Protein AF-A0AAN1XXT1-F1 (afdb_monomer_lite)

Foldseek 3Di:
DPPPDPDDDDPVVVVVVVCCVQCVLVVLVVCCVPPPDPVVQVVVVVVVVVVLVVVLVVLVPDPVDDPVVSVVVVVVSVVDDDDTRHDPDTDDCVVPDDDDDPPDPPDDVSVVVVVVRVVVVVVVVVVVVPPD

Structure (mmCIF, N/CA/C/O backbone):
data_AF-A0AAN1XXT1-F1
#
_entry.id   AF-A0AAN1XXT1-F1
#
loop_
_atom_site.group_PDB
_atom_site.id
_atom_site.type_symbol
_atom_site.label_atom_id
_atom_site.label_alt_id
_atom_site.label_comp_id
_atom_site.label_asym_id
_atom_site.label_entity_id
_atom_site.label_seq_id
_atom_site.pdbx_PDB_ins_code
_atom_site.Cartn_x
_atom_site.Cartn_y
_atom_site.Cartn_z
_atom_site.occupancy
_atom_site.B_iso_or_equiv
_atom_site.auth_seq_id
_atom_site.auth_comp_id
_atom_site.auth_asym_id
_atom_site.auth_atom_id
_atom_site.pdbx_PDB_model_num
ATOM 1 N N . MET A 1 1 ? 22.237 17.279 3.376 1.00 48.09 1 MET A N 1
ATOM 2 C CA . MET A 1 1 ? 22.844 15.930 3.417 1.00 48.09 1 MET A CA 1
ATOM 3 C C . MET A 1 1 ? 23.439 15.611 2.055 1.00 48.09 1 MET A C 1
ATOM 5 O O . MET A 1 1 ? 22.696 15.561 1.081 1.00 48.09 1 MET A O 1
ATOM 9 N N . LEU A 1 2 ? 24.761 15.452 1.971 1.00 62.75 2 LEU A N 1
ATOM 10 C CA . LEU A 1 2 ? 25.425 14.896 0.790 1.00 62.75 2 LEU A CA 1
ATOM 11 C C . LEU A 1 2 ? 25.366 13.372 0.917 1.00 62.75 2 LEU A C 1
ATOM 13 O O . LEU A 1 2 ? 25.809 12.829 1.919 1.00 62.75 2 LEU A O 1
ATOM 17 N N . LEU A 1 3 ? 24.810 12.684 -0.078 1.00 79.62 3 LEU A N 1
ATOM 18 C CA . LEU A 1 3 ? 24.606 11.227 -0.062 1.00 79.62 3 LEU A CA 1
ATOM 19 C C . LEU A 1 3 ? 25.917 10.408 -0.157 1.00 79.62 3 LEU A C 1
ATOM 21 O O . LEU A 1 3 ? 25.856 9.201 -0.344 1.00 79.62 3 LEU A O 1
ATOM 25 N N . GLY A 1 4 ? 27.094 11.045 -0.101 1.00 81.81 4 GLY A N 1
ATOM 26 C CA . GLY A 1 4 ? 28.398 10.371 -0.192 1.00 81.81 4 GLY A CA 1
ATOM 27 C C . GLY A 1 4 ? 28.684 9.675 -1.530 1.00 81.81 4 GLY A C 1
ATOM 28 O O . GLY A 1 4 ? 29.641 8.918 -1.636 1.00 81.81 4 GLY A O 1
ATOM 29 N N . VAL A 1 5 ? 27.865 9.900 -2.562 1.00 81.88 5 VAL A N 1
ATOM 30 C CA . VAL A 1 5 ? 27.978 9.182 -3.839 1.00 81.88 5 VAL A CA 1
ATOM 31 C C . VAL A 1 5 ? 29.068 9.814 -4.704 1.00 81.88 5 VAL A C 1
ATOM 33 O O . VAL A 1 5 ? 28.945 10.967 -5.116 1.00 81.88 5 VAL A O 1
ATOM 36 N N . THR A 1 6 ? 30.116 9.046 -4.999 1.00 75.12 6 THR A N 1
ATOM 37 C CA . THR A 1 6 ? 31.308 9.498 -5.739 1.00 75.12 6 THR A CA 1
ATOM 38 C C . THR A 1 6 ? 31.145 9.439 -7.258 1.00 75.12 6 THR A C 1
ATOM 40 O O . THR A 1 6 ? 31.812 10.178 -7.975 1.00 75.12 6 THR A O 1
ATOM 43 N N . THR A 1 7 ? 30.238 8.596 -7.767 1.00 80.38 7 THR A N 1
ATOM 44 C CA . THR A 1 7 ? 30.035 8.382 -9.210 1.00 80.38 7 THR A CA 1
ATOM 45 C C . THR A 1 7 ? 28.564 8.502 -9.593 1.00 80.38 7 THR A C 1
ATOM 47 O O . THR A 1 7 ? 27.663 8.051 -8.885 1.00 80.38 7 THR A O 1
ATOM 50 N N . ARG A 1 8 ? 28.295 9.118 -10.748 1.00 78.44 8 ARG A N 1
ATOM 51 C CA . ARG A 1 8 ? 26.937 9.222 -11.288 1.00 78.44 8 ARG A CA 1
ATOM 52 C C . ARG A 1 8 ? 26.435 7.842 -11.726 1.00 78.44 8 ARG A C 1
ATOM 54 O O . ARG A 1 8 ? 27.143 7.121 -12.416 1.00 78.44 8 ARG A O 1
ATOM 61 N N . ARG A 1 9 ? 25.175 7.532 -11.400 1.00 83.75 9 ARG A N 1
ATOM 62 C CA . ARG A 1 9 ? 24.480 6.318 -11.861 1.00 83.75 9 ARG A CA 1
ATOM 63 C C . ARG A 1 9 ? 24.587 6.108 -13.381 1.00 83.75 9 ARG A C 1
ATOM 65 O O . ARG A 1 9 ? 24.560 7.101 -14.126 1.00 83.75 9 ARG A O 1
ATOM 72 N N . PRO A 1 10 ? 24.652 4.848 -13.850 1.00 90.19 10 PRO A N 1
ATOM 73 C CA . PRO A 1 10 ? 24.708 4.530 -15.270 1.00 90.19 10 PRO A CA 1
ATOM 74 C C . PRO A 1 10 ? 23.480 5.065 -16.016 1.00 90.19 10 PRO A C 1
ATOM 76 O O . PRO A 1 10 ? 22.383 5.203 -15.470 1.00 90.19 10 PRO A O 1
ATOM 79 N N . ARG A 1 11 ? 23.662 5.383 -17.304 1.00 83.50 11 ARG A N 1
ATOM 80 C CA . ARG A 1 11 ? 22.614 6.015 -18.123 1.00 83.50 11 ARG A CA 1
ATOM 81 C C . ARG A 1 11 ? 21.350 5.159 -18.225 1.00 83.50 11 ARG A C 1
ATOM 83 O O . ARG A 1 11 ? 20.260 5.720 -18.191 1.00 83.50 11 ARG A O 1
ATOM 90 N N . SER A 1 12 ? 21.496 3.841 -18.337 1.00 85.81 12 SER A N 1
ATOM 91 C CA . SER A 1 12 ? 20.377 2.895 -18.406 1.00 85.81 12 SER A CA 1
ATOM 92 C C . SER A 1 12 ? 19.467 3.018 -17.188 1.00 85.81 12 SER A C 1
ATOM 94 O O . SER A 1 12 ? 18.268 3.214 -17.347 1.00 85.81 12 SER A O 1
ATOM 96 N N . GLU A 1 13 ? 20.037 3.015 -15.986 1.00 86.06 13 GLU A N 1
ATOM 97 C CA . GLU A 1 13 ? 19.286 3.138 -14.736 1.00 86.06 13 GLU A CA 1
ATOM 98 C C . GLU A 1 13 ? 18.553 4.484 -14.645 1.00 86.06 13 GLU A C 1
ATOM 100 O O . GLU A 1 13 ? 17.382 4.540 -14.273 1.00 86.06 13 GLU A O 1
ATOM 105 N N . ILE A 1 14 ? 19.202 5.573 -15.072 1.00 85.31 14 ILE A N 1
ATOM 106 C CA . ILE A 1 14 ? 18.568 6.899 -15.133 1.00 85.31 14 ILE A CA 1
ATOM 107 C C . ILE A 1 14 ? 17.366 6.888 -16.086 1.00 85.31 14 ILE A C 1
ATOM 109 O O . ILE A 1 14 ? 16.315 7.441 -15.753 1.00 85.31 14 ILE A O 1
ATOM 113 N N . CYS A 1 15 ? 17.511 6.270 -17.261 1.00 82.94 15 CYS A N 1
ATOM 114 C CA . CYS A 1 15 ? 16.426 6.147 -18.229 1.00 82.94 15 CYS A CA 1
ATOM 115 C C . CYS A 1 15 ? 15.277 5.292 -17.678 1.00 82.94 15 CYS A C 1
ATOM 117 O O . CYS A 1 15 ? 14.127 5.710 -17.783 1.00 82.94 15 CYS A O 1
ATOM 119 N N . THR A 1 16 ? 15.569 4.158 -17.038 1.00 86.75 16 THR A N 1
ATOM 120 C CA . THR A 1 16 ? 14.555 3.283 -16.433 1.00 86.75 16 THR A CA 1
ATOM 121 C C . THR A 1 16 ? 13.754 4.013 -15.361 1.00 86.75 16 THR A C 1
ATOM 123 O O . THR A 1 16 ? 12.527 4.025 -15.424 1.00 86.75 16 THR A O 1
ATOM 126 N N . VAL A 1 17 ? 14.427 4.695 -14.429 1.00 85.69 17 VAL A N 1
ATOM 127 C CA . VAL A 1 17 ? 13.765 5.445 -13.347 1.00 85.69 17 VAL A CA 1
ATOM 128 C C . VAL A 1 17 ? 12.861 6.546 -13.902 1.00 85.69 17 VAL A C 1
ATOM 130 O O . VAL A 1 17 ? 11.758 6.764 -13.410 1.00 85.69 17 VAL A O 1
ATOM 133 N N . ALA A 1 18 ? 13.305 7.256 -14.935 1.00 83.06 18 ALA A N 1
ATOM 134 C CA . ALA A 1 18 ? 12.510 8.326 -15.521 1.00 83.06 18 ALA A CA 1
ATOM 135 C C . ALA A 1 18 ? 11.297 7.812 -16.318 1.00 83.06 18 ALA A C 1
ATOM 137 O O . ALA A 1 18 ? 10.236 8.447 -16.294 1.00 83.06 18 ALA A O 1
ATOM 138 N N . THR A 1 19 ? 11.435 6.670 -16.997 1.00 82.56 19 THR A N 1
ATOM 139 C CA . THR A 1 19 ? 10.314 5.983 -17.653 1.00 82.56 19 THR A CA 1
ATOM 140 C C . THR A 1 19 ? 9.300 5.511 -16.620 1.00 82.56 19 THR A C 1
ATOM 142 O O . THR A 1 19 ? 8.116 5.808 -16.764 1.00 82.56 19 THR A O 1
ATOM 145 N N . ASP A 1 20 ? 9.760 4.867 -15.548 1.00 82.75 20 ASP A N 1
ATOM 146 C CA . ASP A 1 20 ? 8.907 4.399 -14.453 1.00 82.75 20 ASP A CA 1
ATOM 147 C C . ASP A 1 20 ? 8.130 5.555 -13.806 1.00 82.75 20 ASP A C 1
ATOM 149 O O . ASP A 1 20 ? 6.907 5.521 -13.705 1.00 82.75 20 ASP A O 1
ATOM 153 N N . GLN A 1 21 ? 8.796 6.672 -13.502 1.00 81.50 21 GLN A N 1
ATOM 154 C CA . GLN A 1 21 ? 8.129 7.858 -12.949 1.00 81.50 21 GLN A CA 1
ATOM 155 C C . GLN A 1 21 ? 7.009 8.415 -13.840 1.00 81.50 21 GLN A C 1
ATOM 157 O O . GLN A 1 21 ? 6.042 8.982 -13.318 1.00 81.50 21 GLN A O 1
ATOM 162 N N . SER A 1 22 ? 7.151 8.275 -15.161 1.00 78.62 22 SER A N 1
ATOM 163 C CA . SER A 1 22 ? 6.237 8.855 -16.151 1.00 78.62 22 SER A CA 1
ATOM 164 C C . SER A 1 22 ? 5.113 7.897 -16.559 1.00 78.62 22 SER A C 1
ATOM 166 O O . SER A 1 22 ? 4.012 8.358 -16.849 1.00 78.62 22 SER A O 1
ATOM 168 N N . LEU A 1 23 ? 5.377 6.586 -16.573 1.00 81.12 23 LEU A N 1
ATOM 169 C CA . LEU A 1 23 ? 4.492 5.545 -17.117 1.00 81.12 23 LEU A CA 1
ATOM 170 C C . LEU A 1 23 ? 4.205 4.412 -16.121 1.00 81.12 23 LEU A C 1
ATOM 172 O O . LEU A 1 23 ? 3.885 3.295 -16.534 1.00 81.12 23 LEU A O 1
ATOM 176 N N . ARG A 1 24 ? 4.301 4.695 -14.815 1.00 79.19 24 ARG A N 1
ATOM 177 C CA . ARG A 1 24 ? 4.161 3.694 -13.743 1.00 79.19 24 ARG A CA 1
ATOM 178 C C . ARG A 1 24 ? 2.901 2.835 -13.873 1.00 79.19 24 ARG A C 1
ATOM 180 O O . ARG A 1 24 ? 2.962 1.631 -13.664 1.00 79.19 24 ARG A O 1
ATOM 187 N N . ASP A 1 25 ? 1.766 3.440 -14.231 1.00 77.56 25 ASP A N 1
ATOM 188 C CA . ASP A 1 25 ? 0.476 2.744 -14.224 1.00 77.56 25 ASP A CA 1
ATOM 189 C C . ASP A 1 25 ? 0.376 1.779 -15.414 1.00 77.56 25 ASP A C 1
ATOM 191 O O . ASP A 1 25 ? -0.128 0.665 -15.277 1.00 77.56 25 ASP A O 1
ATOM 195 N N . VAL A 1 26 ? 0.935 2.158 -16.568 1.00 83.19 26 VAL A N 1
ATOM 196 C CA . VAL A 1 26 ? 1.005 1.288 -17.752 1.00 83.19 26 VAL A CA 1
ATOM 197 C C . VAL A 1 26 ? 1.933 0.103 -17.492 1.00 83.19 26 VAL A C 1
ATOM 199 O O . VAL A 1 26 ? 1.554 -1.040 -17.758 1.00 83.19 26 VAL A O 1
ATOM 202 N N . LEU A 1 27 ? 3.123 0.354 -16.928 1.00 84.19 27 LEU A N 1
ATOM 203 C CA . LEU A 1 27 ? 4.045 -0.717 -16.532 1.00 84.19 27 LEU A CA 1
ATOM 204 C C . LEU A 1 27 ? 3.410 -1.639 -15.485 1.00 84.19 27 LEU A C 1
ATOM 206 O O . LEU A 1 27 ? 3.496 -2.862 -15.607 1.00 84.19 27 LEU A O 1
ATOM 210 N N . GLY A 1 28 ? 2.729 -1.060 -14.495 1.00 84.38 28 GLY A N 1
ATOM 211 C CA . GLY A 1 28 ? 2.023 -1.790 -13.447 1.00 84.38 28 GLY A CA 1
ATOM 212 C C . GLY A 1 28 ? 0.969 -2.742 -14.005 1.00 84.38 28 GLY A C 1
ATOM 213 O O . GLY A 1 28 ? 0.880 -3.881 -13.554 1.00 84.38 28 GLY A O 1
ATOM 214 N N . ARG A 1 29 ? 0.225 -2.333 -15.040 1.00 85.12 29 ARG A N 1
ATOM 215 C CA . ARG A 1 29 ? -0.767 -3.195 -15.701 1.00 85.12 29 ARG A CA 1
ATOM 216 C C . ARG A 1 29 ? -0.134 -4.439 -16.324 1.00 85.12 29 ARG A C 1
ATOM 218 O O . ARG A 1 29 ? -0.642 -5.543 -16.137 1.00 85.12 29 ARG A O 1
ATOM 225 N N . VAL A 1 30 ? 0.984 -4.269 -17.033 1.00 86.38 30 VAL A N 1
ATOM 226 C CA . VAL A 1 30 ? 1.723 -5.386 -17.648 1.00 86.38 30 VAL A CA 1
ATOM 227 C C . VAL A 1 30 ? 2.336 -6.290 -16.578 1.00 86.38 30 VAL A C 1
ATOM 229 O O . VAL A 1 30 ? 2.300 -7.512 -16.710 1.00 86.38 30 VAL A O 1
ATOM 232 N N . TYR A 1 31 ? 2.867 -5.704 -15.504 1.00 88.00 31 TYR A N 1
ATOM 233 C CA . TYR A 1 31 ? 3.442 -6.453 -14.389 1.00 88.00 31 TYR A CA 1
ATOM 234 C C . TYR A 1 31 ? 2.393 -7.320 -13.684 1.00 88.00 31 TYR A C 1
ATOM 236 O O . TYR A 1 31 ? 2.609 -8.515 -13.490 1.00 88.00 31 TYR A O 1
ATOM 244 N N . VAL A 1 32 ? 1.233 -6.741 -13.362 1.00 88.00 32 VAL A N 1
ATOM 245 C CA . VAL A 1 32 ? 0.119 -7.447 -12.711 1.00 88.00 32 VAL A C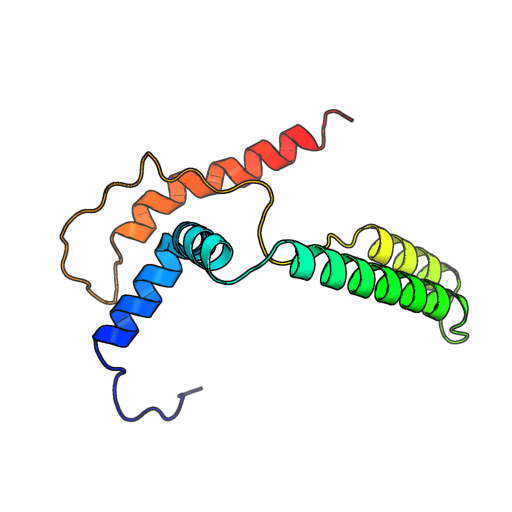A 1
ATOM 246 C C . VAL A 1 32 ? -0.357 -8.615 -13.567 1.00 88.00 32 VAL A C 1
ATOM 248 O O . VAL A 1 32 ? -0.517 -9.714 -13.046 1.00 88.00 32 VAL A O 1
ATOM 251 N N . ALA A 1 33 ? -0.499 -8.405 -14.880 1.00 84.88 33 ALA A N 1
ATOM 252 C CA . ALA A 1 33 ? -0.917 -9.452 -15.808 1.00 84.88 33 ALA A CA 1
ATOM 253 C C . ALA A 1 33 ? 0.045 -10.653 -15.854 1.00 84.88 33 ALA A C 1
ATOM 255 O O . ALA A 1 33 ? -0.392 -11.768 -16.121 1.00 84.88 33 ALA A O 1
ATOM 256 N N . ARG A 1 34 ? 1.344 -10.441 -15.608 1.00 87.62 34 ARG A N 1
ATOM 257 C CA . ARG A 1 34 ? 2.365 -11.498 -15.690 1.00 87.62 34 ARG A CA 1
ATOM 258 C C . ARG A 1 34 ? 2.673 -12.162 -14.353 1.00 87.62 34 ARG A C 1
ATOM 260 O O . ARG A 1 34 ? 2.943 -13.356 -14.329 1.00 87.62 34 ARG A O 1
ATOM 267 N N . TYR A 1 35 ? 2.665 -11.400 -13.262 1.00 87.38 35 TYR A N 1
ATOM 268 C CA . TYR A 1 35 ? 3.270 -11.838 -12.000 1.00 87.38 35 TYR A CA 1
ATOM 269 C C . TYR A 1 35 ? 2.334 -11.786 -10.793 1.00 87.38 35 TYR A C 1
ATOM 271 O O . TYR A 1 35 ? 2.690 -12.310 -9.739 1.00 87.38 35 TYR A O 1
ATOM 279 N N . PHE A 1 36 ? 1.155 -11.167 -10.902 1.00 86.56 36 PHE A N 1
ATOM 280 C CA . PHE A 1 36 ? 0.264 -10.993 -9.757 1.00 86.56 36 PHE A CA 1
ATOM 281 C C . PHE A 1 36 ? -1.047 -11.776 -9.934 1.00 86.56 36 PHE A C 1
ATOM 283 O O . PHE A 1 36 ? -2.018 -11.244 -10.478 1.00 86.56 36 PHE A O 1
ATOM 290 N N . PRO A 1 37 ? -1.116 -13.038 -9.467 1.00 86.31 37 PRO A N 1
ATOM 291 C CA . PRO A 1 37 ? -2.332 -13.833 -9.573 1.00 86.31 37 PRO A CA 1
ATOM 292 C C . PRO A 1 37 ? -3.442 -13.260 -8.682 1.00 86.31 37 PRO A C 1
ATOM 294 O O . PRO A 1 37 ? -3.201 -12.845 -7.546 1.00 86.31 37 PRO A O 1
ATOM 297 N N . ALA A 1 38 ? -4.690 -13.315 -9.154 1.00 84.75 38 ALA A N 1
ATOM 298 C CA . ALA A 1 38 ? -5.850 -12.799 -8.419 1.00 84.75 38 ALA A CA 1
ATOM 299 C C . ALA A 1 38 ? -6.017 -13.440 -7.024 1.00 84.75 38 ALA A C 1
ATOM 301 O O . ALA A 1 38 ? -6.397 -12.761 -6.070 1.00 84.75 38 ALA A O 1
ATOM 302 N N . ALA A 1 39 ? -5.637 -14.714 -6.869 1.00 87.06 39 ALA A N 1
ATOM 303 C CA . ALA A 1 39 ? -5.651 -15.418 -5.584 1.00 87.06 39 ALA A CA 1
ATOM 304 C C . ALA A 1 39 ? -4.767 -14.745 -4.514 1.00 87.06 39 ALA A C 1
ATOM 306 O O . ALA A 1 39 ? -5.098 -14.759 -3.328 1.00 87.06 39 ALA A O 1
ATOM 307 N N . ALA A 1 40 ? -3.657 -14.107 -4.908 1.00 86.75 40 ALA A N 1
ATOM 308 C CA . ALA A 1 40 ? -2.818 -13.359 -3.974 1.00 86.75 40 ALA A CA 1
ATOM 309 C C . ALA A 1 40 ? -3.536 -12.108 -3.439 1.00 86.75 40 ALA A C 1
ATOM 311 O O . ALA A 1 40 ? -3.410 -11.803 -2.253 1.00 86.75 40 ALA A O 1
ATOM 312 N N . LYS A 1 41 ? -4.348 -11.436 -4.272 1.00 87.50 41 LYS A N 1
ATOM 313 C CA . LYS A 1 41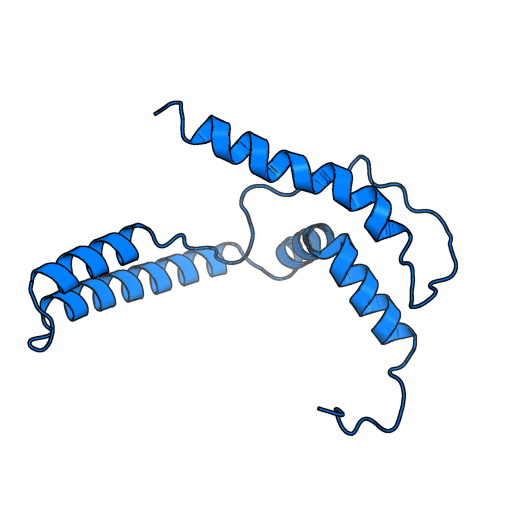 ? -5.164 -10.283 -3.852 1.00 87.50 41 LYS A CA 1
ATOM 314 C C . LYS A 1 41 ? -6.168 -10.683 -2.774 1.00 87.50 41 LYS A C 1
ATOM 316 O O . LYS A 1 41 ? -6.256 -10.003 -1.757 1.00 87.50 41 LYS A O 1
ATOM 321 N N . VAL A 1 42 ? -6.869 -11.799 -2.977 1.00 89.44 42 VAL A N 1
ATOM 322 C CA . VAL A 1 42 ? -7.887 -12.302 -2.040 1.00 89.44 42 VAL A CA 1
ATOM 323 C C . VAL A 1 42 ? -7.265 -12.641 -0.686 1.00 89.44 42 VAL A C 1
ATOM 325 O O . VAL A 1 42 ? -7.752 -12.189 0.348 1.00 89.44 42 VAL A O 1
ATOM 328 N N . ARG A 1 43 ? -6.135 -13.358 -0.679 1.00 90.00 43 ARG A N 1
ATOM 329 C CA . ARG A 1 43 ? -5.421 -13.688 0.566 1.00 90.00 43 ARG A CA 1
ATOM 330 C C . ARG A 1 43 ? -4.961 -12.439 1.317 1.00 90.00 43 ARG A C 1
ATOM 332 O O . ARG A 1 43 ? -5.158 -12.343 2.524 1.00 90.00 43 ARG A O 1
ATOM 339 N N . ALA A 1 44 ? -4.406 -11.459 0.606 1.00 89.75 44 ALA A N 1
ATOM 340 C CA . ALA A 1 44 ? -4.001 -10.193 1.211 1.00 89.75 44 ALA A CA 1
ATOM 341 C C . ALA A 1 44 ? -5.201 -9.395 1.754 1.00 89.75 44 ALA A C 1
ATOM 343 O O . ALA A 1 44 ? -5.102 -8.784 2.814 1.00 89.75 44 ALA A O 1
ATOM 344 N N . GLN A 1 45 ? -6.349 -9.418 1.069 1.00 89.88 45 GLN A N 1
ATOM 345 C CA . GLN A 1 45 ? -7.577 -8.778 1.548 1.00 89.88 45 GLN A CA 1
ATOM 346 C C . GLN A 1 45 ? -8.101 -9.412 2.837 1.00 89.88 45 GLN A C 1
ATOM 348 O O . GLN A 1 45 ? -8.503 -8.670 3.732 1.00 89.88 45 GLN A O 1
ATOM 353 N N . ALA A 1 46 ? -8.072 -10.743 2.937 1.00 91.62 46 ALA A N 1
ATOM 354 C CA . ALA A 1 46 ? -8.457 -11.458 4.149 1.00 91.62 46 ALA A CA 1
ATOM 355 C C . ALA A 1 46 ? -7.516 -11.128 5.318 1.00 91.62 46 ALA A C 1
ATOM 357 O O . ALA A 1 46 ? -7.979 -10.783 6.400 1.00 91.62 46 ALA A O 1
ATOM 358 N N . LEU A 1 47 ? -6.199 -11.129 5.081 1.00 91.94 47 LEU A N 1
ATOM 359 C CA . LEU A 1 47 ? -5.215 -10.769 6.105 1.00 91.94 47 LEU A CA 1
ATOM 360 C C . LEU A 1 47 ? -5.427 -9.342 6.626 1.00 91.94 47 LEU A C 1
ATOM 362 O O . LEU A 1 47 ? -5.466 -9.125 7.832 1.00 91.94 47 LEU A O 1
ATOM 366 N N . VAL A 1 48 ? -5.598 -8.371 5.724 1.00 91.69 48 VAL A N 1
ATOM 367 C CA . VAL A 1 48 ? -5.831 -6.973 6.116 1.00 91.69 48 VAL A CA 1
ATOM 368 C C . VAL A 1 48 ? -7.143 -6.824 6.886 1.00 91.69 48 VAL A C 1
ATOM 370 O O . VAL A 1 48 ? -7.182 -6.064 7.846 1.00 91.69 48 VAL A O 1
ATOM 373 N N . ALA A 1 49 ? -8.198 -7.552 6.506 1.00 90.94 49 ALA A N 1
ATOM 374 C CA . ALA A 1 49 ? -9.462 -7.533 7.240 1.00 90.94 49 ALA A CA 1
ATOM 375 C C . ALA A 1 49 ? -9.299 -8.072 8.670 1.00 90.94 49 ALA A C 1
ATOM 377 O O . ALA A 1 49 ? -9.778 -7.446 9.611 1.00 90.94 49 ALA A O 1
ATOM 378 N N . ASN A 1 50 ? -8.560 -9.170 8.840 1.00 93.44 50 ASN A N 1
ATOM 379 C CA . ASN A 1 50 ? -8.288 -9.733 10.162 1.00 93.44 50 ASN A CA 1
ATOM 380 C C . ASN A 1 50 ? -7.476 -8.762 11.030 1.00 93.44 50 ASN A C 1
ATOM 382 O O . ASN A 1 50 ? -7.836 -8.530 12.177 1.00 93.44 50 ASN A O 1
ATOM 386 N N . LEU A 1 51 ? -6.441 -8.123 10.472 1.00 91.88 51 LEU A N 1
ATOM 387 C CA . LEU A 1 51 ? -5.651 -7.117 11.194 1.00 91.88 51 LEU A CA 1
ATOM 388 C C . LEU A 1 51 ? -6.488 -5.900 11.610 1.00 91.88 51 LEU A C 1
ATOM 390 O O . LEU A 1 51 ? -6.288 -5.358 12.692 1.00 91.88 51 LEU A O 1
ATOM 394 N N . GLN A 1 52 ? -7.425 -5.467 10.762 1.00 91.56 52 GLN A N 1
ATOM 395 C CA . GLN A 1 52 ? -8.351 -4.387 11.108 1.00 91.56 52 GLN A CA 1
ATOM 396 C C . GLN A 1 52 ? -9.287 -4.783 12.251 1.00 91.56 52 GLN A C 1
ATOM 398 O O . GLN A 1 52 ? -9.542 -3.952 13.117 1.00 91.56 52 GLN A O 1
ATOM 403 N N . ALA A 1 53 ? -9.777 -6.025 12.262 1.00 92.31 53 ALA A N 1
ATOM 404 C CA . ALA A 1 53 ? -10.623 -6.532 13.338 1.00 92.31 53 ALA A CA 1
ATOM 405 C C . ALA A 1 53 ? -9.858 -6.589 14.667 1.00 92.31 53 ALA A C 1
ATOM 407 O O . ALA A 1 53 ? -10.313 -6.010 15.647 1.00 92.31 53 ALA A O 1
ATOM 408 N N . THR A 1 54 ? -8.655 -7.171 14.672 1.00 94.31 54 THR A N 1
ATOM 409 C CA . THR A 1 54 ? -7.811 -7.223 15.875 1.00 94.31 54 THR A CA 1
ATOM 410 C C . THR A 1 54 ? -7.500 -5.826 16.406 1.00 94.31 54 THR A C 1
ATOM 412 O O . THR A 1 54 ? -7.665 -5.575 17.592 1.00 94.31 54 THR A O 1
ATOM 415 N N . LEU A 1 55 ? -7.147 -4.879 15.531 1.00 92.50 55 LEU A N 1
ATOM 416 C CA . LEU A 1 55 ? -6.891 -3.502 15.954 1.00 92.50 55 LEU A CA 1
ATOM 417 C C . LEU A 1 55 ? -8.143 -2.817 16.530 1.00 92.50 55 LEU A C 1
ATOM 419 O O . LEU A 1 55 ? -8.024 -2.005 17.444 1.00 92.50 55 LEU A O 1
ATOM 423 N N . ALA A 1 56 ? -9.335 -3.113 16.003 1.00 92.12 56 ALA A N 1
ATOM 424 C CA . ALA A 1 56 ? -10.582 -2.593 16.561 1.00 92.12 56 ALA A CA 1
ATOM 425 C C . ALA A 1 56 ? -10.825 -3.129 17.979 1.00 92.12 56 ALA A C 1
ATOM 427 O O . ALA A 1 56 ? -11.219 -2.369 18.863 1.00 92.12 56 ALA A O 1
ATOM 428 N N . ASP A 1 57 ? -10.558 -4.415 18.199 1.00 93.69 57 ASP A N 1
ATOM 429 C CA . ASP A 1 57 ? -10.698 -5.042 19.512 1.00 93.69 57 ASP A CA 1
ATOM 430 C C . ASP A 1 57 ? -9.665 -4.494 20.507 1.00 93.69 57 ASP A C 1
ATOM 432 O O . ASP A 1 57 ? -10.028 -4.142 21.631 1.00 93.69 57 ASP A O 1
ATOM 436 N N . ASP A 1 58 ? -8.418 -4.296 20.076 1.00 92.44 58 ASP A N 1
ATOM 437 C CA . ASP A 1 58 ? -7.371 -3.670 20.891 1.00 92.44 58 ASP A CA 1
ATOM 438 C C . ASP A 1 58 ? -7.758 -2.241 21.312 1.00 92.44 58 ASP A C 1
ATOM 440 O O . ASP A 1 58 ? -7.634 -1.869 22.478 1.00 92.44 58 ASP A O 1
ATOM 444 N N . ILE A 1 59 ? -8.298 -1.425 20.395 1.00 92.44 59 ILE A N 1
ATOM 445 C CA . ILE A 1 59 ? -8.743 -0.052 20.710 1.00 92.44 59 ILE A CA 1
ATOM 446 C C . ILE A 1 59 ? -9.801 -0.044 21.824 1.00 92.44 59 ILE A C 1
ATOM 448 O O . ILE A 1 59 ? -9.823 0.870 22.657 1.00 92.44 59 ILE A O 1
ATOM 452 N N . ARG A 1 60 ? -10.659 -1.066 21.880 1.00 89.81 60 ARG A N 1
ATOM 453 C CA . ARG A 1 60 ? -11.706 -1.179 22.903 1.00 89.81 60 ARG A CA 1
ATOM 454 C C . ARG A 1 60 ? -11.135 -1.560 24.265 1.00 89.81 60 ARG A C 1
ATOM 456 O O . ARG A 1 60 ? -11.555 -0.974 25.266 1.00 89.81 60 ARG A O 1
ATOM 463 N N . THR A 1 61 ? -10.164 -2.471 24.304 1.00 91.81 61 THR A N 1
ATOM 464 C CA . THR A 1 61 ? -9.600 -3.033 25.546 1.00 91.81 61 THR A CA 1
ATOM 465 C C . THR A 1 61 ? -8.510 -2.1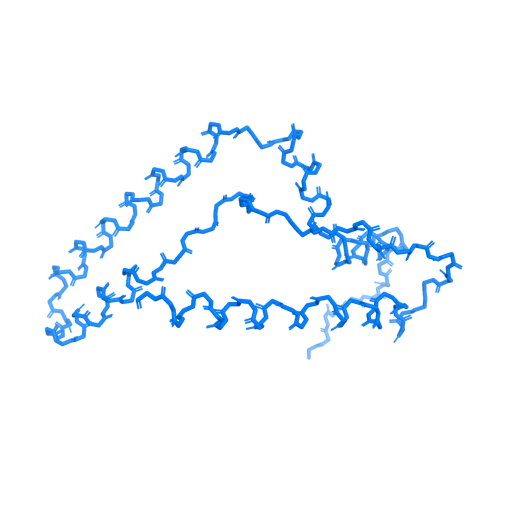76 26.194 1.00 91.81 61 THR A C 1
ATOM 467 O O . THR A 1 61 ? -8.198 -2.384 27.360 1.00 91.81 61 THR A O 1
ATOM 470 N N . LEU A 1 62 ? -7.943 -1.185 25.496 1.00 90.88 62 LEU A N 1
ATOM 471 C CA . LEU A 1 62 ? -6.874 -0.334 26.042 1.00 90.88 62 LEU A CA 1
ATOM 472 C C . LEU A 1 62 ? -7.360 0.577 27.185 1.00 90.88 62 LEU A C 1
ATOM 474 O O . LEU A 1 62 ? -8.091 1.539 26.952 1.00 90.88 62 LEU A O 1
ATOM 478 N N . ASP A 1 63 ? -6.894 0.342 28.409 1.00 90.75 63 ASP A N 1
ATOM 479 C CA . ASP A 1 63 ? -7.322 1.102 29.601 1.00 90.75 63 ASP A CA 1
ATOM 480 C C . ASP A 1 63 ? -6.737 2.521 29.697 1.00 90.75 63 ASP A C 1
ATOM 482 O O . ASP A 1 63 ? -7.260 3.376 30.407 1.00 90.75 63 ASP A O 1
ATOM 486 N N . TRP A 1 64 ? -5.659 2.805 28.963 1.00 92.56 64 TRP A N 1
ATOM 487 C CA . TRP A 1 64 ? -4.963 4.096 29.025 1.00 92.56 64 TRP A CA 1
ATOM 488 C C . TRP A 1 64 ? -5.616 5.199 28.170 1.00 92.56 64 TRP A C 1
ATOM 490 O O . TRP A 1 64 ? -5.224 6.362 28.268 1.00 92.56 64 TRP A O 1
ATOM 500 N N . MET A 1 65 ? -6.599 4.860 27.325 1.00 91.88 65 MET A N 1
ATOM 501 C CA . MET A 1 65 ? -7.299 5.812 26.452 1.00 91.88 65 MET A CA 1
ATOM 502 C C . MET A 1 65 ? -8.654 6.219 27.035 1.00 91.88 65 MET A C 1
ATOM 504 O O . MET A 1 65 ? -9.450 5.371 27.438 1.00 91.88 65 MET A O 1
ATOM 508 N N . SER A 1 66 ? -8.963 7.518 26.993 1.00 92.38 66 SER A N 1
ATOM 509 C CA . SER A 1 66 ? -10.293 8.012 27.358 1.00 92.38 66 SER A CA 1
ATOM 510 C C . SER A 1 66 ? -11.366 7.530 26.362 1.00 92.38 66 SER A C 1
ATOM 512 O O . SER A 1 66 ? -11.058 7.291 25.187 1.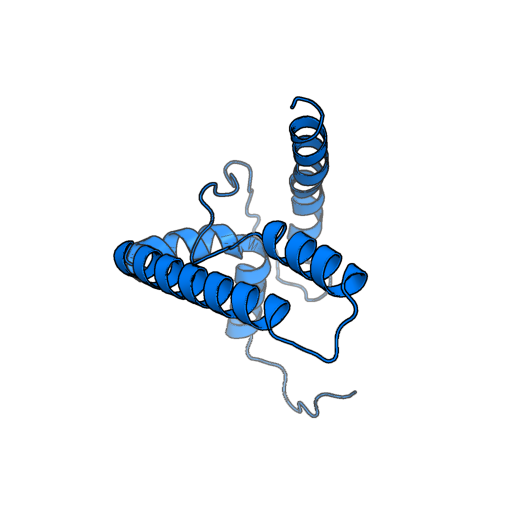00 92.38 66 SER A O 1
ATOM 514 N N . PRO A 1 67 ? -12.645 7.431 26.778 1.00 91.69 67 PRO A N 1
ATOM 515 C CA . PRO A 1 67 ? -13.732 6.993 25.897 1.00 91.69 67 PRO A CA 1
ATOM 516 C C . PRO A 1 67 ? -13.877 7.845 24.627 1.00 91.69 67 PRO A C 1
ATOM 518 O O . PRO A 1 67 ? -14.151 7.316 23.552 1.00 91.69 67 PRO A O 1
ATOM 521 N N . GLN A 1 68 ? -13.634 9.156 24.730 1.00 92.25 68 GLN A N 1
ATOM 522 C CA . GLN A 1 68 ? -13.689 10.074 23.591 1.00 92.25 68 GLN A CA 1
ATOM 523 C C . GLN A 1 68 ? -12.613 9.745 22.545 1.00 92.25 68 GLN A C 1
ATOM 525 O O . GLN A 1 68 ? -12.917 9.622 21.359 1.00 92.25 68 GLN A O 1
ATOM 530 N N . THR A 1 69 ? -11.367 9.533 22.976 1.00 92.56 69 THR A N 1
ATOM 531 C CA . THR A 1 69 ? -10.262 9.203 22.065 1.00 92.56 69 THR A CA 1
ATOM 532 C C . THR A 1 69 ? -10.456 7.829 21.420 1.00 92.56 69 THR A C 1
ATOM 534 O O . THR A 1 69 ? -10.103 7.648 20.254 1.00 92.56 69 THR A O 1
ATOM 537 N N . LYS A 1 70 ? -11.059 6.865 22.136 1.00 92.19 70 LYS A N 1
ATOM 538 C CA . LYS A 1 70 ? -11.432 5.560 21.562 1.00 92.19 70 LYS A CA 1
ATOM 539 C C . LYS A 1 70 ? -12.440 5.712 20.416 1.00 92.19 70 LYS A C 1
ATOM 541 O O . LYS A 1 70 ? -12.221 5.149 19.347 1.00 92.19 70 LYS A O 1
ATOM 546 N N . ALA A 1 71 ? -13.481 6.529 20.589 1.00 91.81 71 ALA A N 1
ATOM 547 C CA . ALA A 1 71 ? -14.482 6.774 19.544 1.00 91.81 71 ALA A CA 1
ATOM 548 C C . ALA A 1 71 ? -13.885 7.447 18.288 1.00 91.81 71 ALA A C 1
ATOM 550 O O . ALA A 1 71 ? -14.203 7.080 17.150 1.00 91.81 71 ALA A O 1
ATOM 551 N N . GLU A 1 72 ? -12.970 8.404 18.469 1.00 93.00 72 GLU A N 1
ATOM 552 C CA . GLU A 1 72 ? -12.247 9.026 17.351 1.00 93.00 72 GLU A CA 1
ATOM 553 C C . GLU A 1 72 ? -11.313 8.030 16.642 1.00 93.00 72 GLU A C 1
ATOM 555 O O . GLU A 1 72 ? -11.208 8.034 15.409 1.00 93.00 72 GLU A O 1
ATOM 560 N N . ALA A 1 73 ? -10.666 7.140 17.400 1.00 91.56 73 ALA A N 1
ATOM 561 C CA . ALA A 1 73 ? -9.814 6.089 16.854 1.00 91.56 73 ALA A CA 1
ATOM 562 C C . ALA A 1 73 ? -10.615 5.073 16.020 1.00 91.56 73 ALA A C 1
ATOM 564 O O . ALA A 1 73 ? -10.197 4.749 14.904 1.00 91.56 73 ALA A O 1
ATOM 565 N N . GLU A 1 74 ? -11.787 4.641 16.493 1.00 90.81 74 GLU A N 1
ATOM 566 C CA . GLU A 1 74 ? -12.700 3.783 15.722 1.00 90.81 74 GLU A CA 1
ATOM 567 C C . GLU A 1 74 ? -13.182 4.478 14.440 1.00 90.81 74 GLU A C 1
ATOM 569 O O . GLU A 1 74 ? -13.167 3.885 13.359 1.00 90.81 74 GLU A O 1
ATOM 574 N N . THR A 1 75 ? -13.515 5.770 14.519 1.00 92.38 75 THR A N 1
ATOM 575 C CA . THR A 1 75 ? -13.910 6.567 13.345 1.00 92.38 75 THR A CA 1
ATOM 576 C C . THR A 1 75 ? -12.791 6.619 12.301 1.00 92.38 75 THR A C 1
ATOM 578 O O . THR A 1 75 ? -13.023 6.456 11.097 1.00 92.38 75 THR A O 1
ATOM 581 N N . LYS A 1 76 ? -11.545 6.805 12.745 1.00 92.50 76 LYS A N 1
ATOM 582 C CA . LYS A 1 76 ? -10.370 6.801 11.864 1.00 92.50 76 LYS A CA 1
ATOM 583 C C . LYS A 1 76 ? -10.120 5.425 11.248 1.00 92.50 76 LYS A C 1
ATOM 585 O O . LYS A 1 76 ? -9.746 5.353 10.075 1.00 92.50 76 LYS A O 1
ATOM 590 N N . LEU A 1 77 ? -10.335 4.355 12.013 1.00 90.62 77 LEU A N 1
ATOM 591 C CA . LEU A 1 77 ? -10.216 2.984 11.525 1.00 90.62 77 LEU A CA 1
ATOM 592 C C . LEU A 1 77 ? -11.262 2.694 10.439 1.00 90.62 77 LEU A C 1
ATOM 594 O O . LEU A 1 77 ? -10.910 2.159 9.387 1.00 90.62 77 LEU A O 1
ATOM 598 N N . ALA A 1 78 ? -12.507 3.135 10.633 1.00 88.31 78 ALA A N 1
ATOM 599 C CA . ALA A 1 78 ? -13.577 3.011 9.642 1.00 88.31 78 ALA A CA 1
ATOM 600 C C . ALA A 1 78 ? -13.291 3.803 8.350 1.00 88.31 78 ALA A C 1
ATOM 602 O O . ALA A 1 78 ? -13.621 3.358 7.251 1.00 88.31 78 ALA A O 1
ATOM 603 N N . ALA A 1 79 ? -12.616 4.953 8.451 1.00 90.19 79 ALA A N 1
ATOM 604 C CA . ALA A 1 79 ? -12.212 5.756 7.295 1.00 90.19 79 ALA A CA 1
ATOM 605 C C . ALA A 1 79 ? -11.018 5.169 6.505 1.00 90.19 79 ALA A C 1
ATOM 607 O O . ALA A 1 79 ? -10.636 5.702 5.453 1.00 90.19 79 ALA A O 1
ATOM 608 N N . PHE A 1 80 ? -10.397 4.086 6.981 1.00 87.50 80 PHE A N 1
ATOM 609 C CA . PHE A 1 80 ? -9.209 3.512 6.359 1.00 87.50 80 PHE A CA 1
ATOM 610 C C . PHE A 1 80 ? -9.527 2.830 5.019 1.00 87.50 80 PHE A C 1
ATOM 612 O O . PHE A 1 80 ? -10.159 1.777 4.945 1.00 87.50 80 PHE A O 1
ATOM 619 N N . THR A 1 81 ? -9.025 3.397 3.920 1.00 84.12 81 THR A N 1
ATOM 620 C CA . THR A 1 81 ? -9.202 2.821 2.578 1.00 84.12 81 THR A CA 1
ATOM 621 C C . THR A 1 81 ? -8.063 1.860 2.228 1.00 84.12 81 THR A C 1
ATOM 623 O O . THR A 1 81 ? -6.938 2.291 1.957 1.00 84.12 81 THR A O 1
ATOM 626 N N . LYS A 1 82 ? -8.361 0.559 2.138 1.00 82.88 82 LYS A N 1
ATOM 627 C CA . LYS A 1 82 ? -7.398 -0.471 1.712 1.00 82.88 82 LYS A CA 1
ATOM 628 C C . LYS A 1 82 ? -7.095 -0.395 0.208 1.00 82.88 82 LYS A C 1
ATOM 630 O O . LYS A 1 82 ? -7.996 -0.466 -0.622 1.00 82.88 82 LYS A O 1
ATOM 635 N N . LYS A 1 83 ? -5.813 -0.283 -0.158 1.00 85.00 83 LYS A N 1
ATOM 636 C CA . LYS A 1 83 ? -5.327 -0.330 -1.552 1.00 85.00 83 LYS A CA 1
ATOM 637 C C . LYS A 1 83 ? -4.344 -1.486 -1.703 1.00 85.00 83 LYS A C 1
ATOM 639 O O . LYS A 1 83 ? -3.208 -1.375 -1.260 1.00 85.00 83 LYS A O 1
ATOM 644 N N . ILE A 1 84 ? -4.793 -2.595 -2.294 1.00 83.12 84 ILE A N 1
ATOM 645 C CA . ILE A 1 84 ? -4.044 -3.861 -2.321 1.00 83.12 84 ILE A CA 1
ATOM 646 C C . ILE A 1 84 ? -3.771 -4.281 -3.768 1.00 83.12 84 ILE A C 1
ATOM 648 O O . ILE A 1 84 ? -4.701 -4.536 -4.535 1.00 83.12 84 ILE A O 1
ATOM 652 N N . GLY A 1 85 ? -2.489 -4.391 -4.120 1.00 83.75 85 GLY A N 1
ATOM 653 C CA . GLY A 1 85 ? -2.016 -4.894 -5.412 1.00 83.75 85 GLY A CA 1
ATOM 654 C C . GLY A 1 85 ? -2.1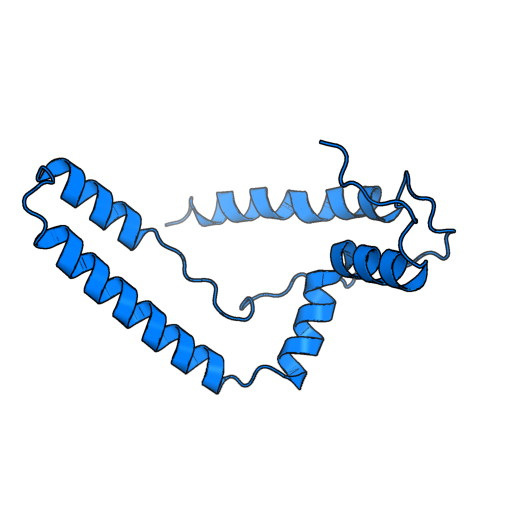68 -3.888 -6.551 1.00 83.75 85 GLY A C 1
ATOM 655 O O . GLY A 1 85 ? -1.202 -3.233 -6.929 1.00 83.75 85 GLY A O 1
ATOM 656 N N . TYR A 1 86 ? -3.376 -3.768 -7.100 1.00 80.94 86 TYR A N 1
ATOM 657 C CA . TYR A 1 86 ? -3.664 -2.957 -8.285 1.00 80.94 86 TYR A CA 1
ATOM 658 C C . TYR A 1 86 ? -5.003 -2.219 -8.166 1.00 80.94 86 TYR A C 1
ATOM 660 O O . TYR A 1 86 ? -5.910 -2.712 -7.484 1.00 80.94 86 TYR A O 1
ATOM 668 N N . PRO A 1 87 ? -5.140 -1.040 -8.803 1.00 82.94 87 PRO A N 1
ATOM 669 C CA . PRO A 1 87 ? -6.391 -0.296 -8.800 1.00 82.94 87 PRO A CA 1
ATOM 670 C C . PRO A 1 87 ? -7.450 -1.001 -9.652 1.00 82.94 87 PRO A C 1
ATOM 672 O O . PRO A 1 87 ? -7.133 -1.633 -10.657 1.00 82.94 87 PRO A O 1
ATOM 675 N N . ASP A 1 88 ? -8.720 -0.840 -9.285 1.00 76.56 88 ASP A N 1
ATOM 676 C CA . ASP A 1 88 ? -9.830 -1.394 -10.072 1.00 76.56 88 ASP A CA 1
ATOM 677 C C . ASP A 1 88 ? -10.069 -0.593 -11.367 1.00 76.56 88 ASP A C 1
ATOM 679 O O . ASP A 1 88 ? -10.592 -1.116 -12.346 1.00 76.56 88 ASP A O 1
ATOM 683 N N . VAL A 1 89 ? -9.620 0.669 -11.401 1.00 79.31 89 VAL A N 1
ATOM 684 C CA . VAL A 1 89 ? -9.678 1.551 -12.573 1.00 79.31 89 VAL A CA 1
ATOM 685 C C . VAL A 1 89 ? -8.275 2.049 -12.913 1.00 79.31 89 VAL A C 1
ATOM 687 O O . VAL A 1 89 ? -7.612 2.669 -12.079 1.00 79.31 89 VAL A O 1
ATOM 690 N N . TRP A 1 90 ? -7.845 1.799 -14.149 1.00 79.44 90 TRP A N 1
ATOM 691 C CA . TRP A 1 90 ? -6.575 2.277 -14.701 1.00 79.44 90 TRP A CA 1
ATOM 692 C C . TRP A 1 90 ? -6.736 3.659 -15.345 1.00 79.44 90 TRP A C 1
ATOM 694 O O . TRP A 1 90 ? -7.806 3.990 -15.856 1.00 79.44 90 TRP A O 1
ATOM 704 N N . GLU A 1 91 ? -5.675 4.466 -15.327 1.00 75.31 91 GLU A N 1
ATOM 705 C CA . GLU A 1 91 ? -5.642 5.737 -16.055 1.00 75.31 91 GLU A CA 1
ATOM 706 C C . GLU A 1 91 ? -5.569 5.481 -17.570 1.00 75.31 91 GLU A C 1
ATOM 708 O O . GLU A 1 91 ? -4.878 4.569 -18.028 1.00 75.31 91 GLU A O 1
ATOM 713 N N . ASP A 1 92 ? -6.322 6.263 -18.347 1.00 75.75 92 ASP A N 1
ATOM 714 C CA . ASP A 1 92 ? -6.333 6.157 -19.804 1.00 75.75 92 ASP A CA 1
ATOM 715 C C . ASP A 1 92 ? -5.204 7.001 -20.408 1.00 75.75 92 ASP A C 1
ATOM 717 O O . ASP A 1 92 ? -5.186 8.231 -20.305 1.00 75.75 92 ASP A O 1
ATOM 721 N N . TYR A 1 93 ? -4.270 6.316 -21.062 1.00 69.38 93 TYR A N 1
ATOM 722 C CA . TYR A 1 93 ? -3.111 6.906 -21.724 1.00 69.38 93 TYR A CA 1
ATOM 723 C C . TYR A 1 93 ? -3.289 7.040 -23.243 1.00 69.38 93 TYR A C 1
ATOM 725 O O . TYR A 1 93 ? -2.317 7.350 -23.930 1.00 69.38 93 TYR A O 1
ATOM 733 N N . ALA A 1 94 ? -4.500 6.878 -23.793 1.00 73.88 94 ALA A N 1
ATOM 734 C CA . ALA A 1 94 ? -4.754 6.948 -25.240 1.00 73.88 94 ALA A CA 1
ATOM 735 C C . ALA A 1 94 ? -4.287 8.257 -25.915 1.00 73.88 94 ALA A C 1
ATOM 737 O O . ALA A 1 94 ? -4.041 8.287 -27.116 1.00 73.88 94 ALA A O 1
ATOM 738 N N . LYS A 1 95 ? -4.142 9.350 -25.153 1.00 74.25 95 LYS A N 1
ATOM 739 C CA . LYS A 1 95 ? -3.687 10.665 -25.651 1.00 74.25 95 LYS A CA 1
ATOM 740 C C . LYS A 1 95 ? -2.200 10.939 -25.407 1.00 74.25 95 LYS A C 1
ATOM 742 O O . LYS A 1 95 ? -1.744 12.065 -25.614 1.00 74.25 95 LYS A O 1
ATOM 747 N N . LEU A 1 96 ? -1.449 9.957 -24.915 1.00 75.62 96 LEU A N 1
ATOM 748 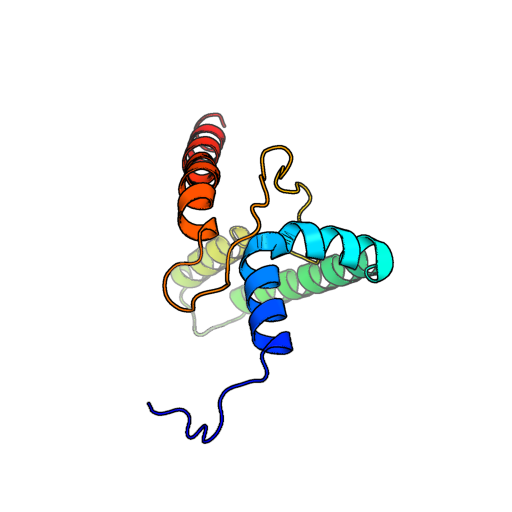C CA . LEU A 1 96 ? -0.023 10.107 -24.662 1.00 75.62 96 LEU A CA 1
ATOM 749 C C . LEU A 1 96 ? 0.745 10.103 -25.991 1.00 75.62 96 LEU A C 1
ATOM 751 O O . LEU A 1 96 ? 0.851 9.075 -26.651 1.00 75.62 96 LEU A O 1
ATOM 755 N N . SER A 1 97 ? 1.320 11.248 -26.359 1.00 73.19 97 SER A N 1
ATOM 756 C CA . SER A 1 97 ? 2.225 11.358 -27.507 1.00 73.19 97 SER A CA 1
ATOM 757 C C . SER A 1 97 ? 3.683 11.269 -27.056 1.00 73.19 97 SER A C 1
ATOM 759 O O . SER A 1 97 ? 4.103 12.005 -26.158 1.00 73.19 97 SER A O 1
ATOM 761 N N . VAL A 1 98 ? 4.447 10.362 -27.673 1.00 73.75 98 VAL A N 1
ATOM 762 C CA . VAL A 1 98 ? 5.869 10.133 -27.390 1.00 73.75 98 VAL A CA 1
ATOM 763 C C . VAL A 1 98 ? 6.728 10.777 -28.470 1.00 73.75 98 VAL A C 1
ATOM 765 O O . VAL A 1 98 ? 6.809 10.279 -29.587 1.00 73.75 98 VAL A O 1
ATOM 768 N N . ALA A 1 99 ? 7.403 11.875 -28.125 1.00 74.94 99 ALA A N 1
ATOM 769 C CA . ALA A 1 99 ? 8.344 12.547 -29.018 1.00 74.94 99 ALA A CA 1
ATOM 770 C C . ALA A 1 99 ? 9.793 12.116 -28.736 1.00 74.94 99 ALA A C 1
ATOM 772 O O . ALA A 1 99 ? 10.208 11.968 -27.582 1.00 74.94 99 ALA A O 1
ATOM 773 N N . ARG A 1 100 ? 10.595 11.960 -29.797 1.00 71.75 100 ARG A N 1
ATOM 774 C CA . ARG A 1 100 ? 12.031 11.673 -29.692 1.00 71.75 100 ARG A CA 1
ATOM 775 C C . ARG A 1 100 ? 12.775 12.952 -29.298 1.00 71.75 100 ARG A C 1
ATOM 777 O O . ARG A 1 100 ? 13.026 13.804 -30.140 1.00 71.75 100 ARG A O 1
ATOM 784 N N . ALA A 1 101 ? 13.141 13.077 -28.025 1.00 67.25 101 ALA A N 1
ATOM 785 C CA . ALA A 1 101 ? 13.927 14.199 -27.511 1.00 67.25 101 ALA A CA 1
ATOM 786 C C . ALA A 1 101 ? 15.117 13.705 -26.668 1.00 67.25 101 ALA A C 1
ATOM 788 O O . ALA A 1 101 ? 15.011 12.672 -25.997 1.00 67.25 101 ALA A O 1
ATOM 789 N N . PRO A 1 102 ? 16.257 14.423 -26.665 1.00 65.12 102 PRO A N 1
ATOM 790 C CA . PRO A 1 102 ? 17.374 14.087 -25.798 1.00 65.12 102 PRO A CA 1
ATOM 791 C C . PRO A 1 102 ? 16.969 14.265 -24.332 1.00 65.12 102 PRO A C 1
ATOM 793 O O . PRO A 1 102 ? 16.489 15.317 -23.913 1.00 65.12 102 PRO A O 1
ATOM 796 N N . MET A 1 103 ? 17.191 13.226 -23.530 1.00 60.03 103 MET A N 1
ATOM 797 C CA . MET A 1 103 ? 16.898 13.234 -22.100 1.00 60.03 103 MET A CA 1
ATOM 798 C C . MET A 1 103 ? 17.885 14.148 -21.352 1.00 60.03 103 MET A C 1
ATOM 800 O O . MET A 1 103 ? 18.929 13.702 -20.868 1.00 60.03 103 MET A O 1
ATOM 804 N N . ARG A 1 104 ? 17.574 15.447 -21.266 1.00 53.84 104 ARG A N 1
ATOM 805 C CA . ARG A 1 104 ? 18.339 16.431 -20.483 1.00 53.84 104 ARG A CA 1
ATOM 806 C C . ARG A 1 104 ? 17.775 16.513 -19.060 1.00 53.84 104 ARG A C 1
ATOM 808 O O . ARG A 1 104 ? 16.573 16.650 -18.862 1.00 53.84 104 ARG A O 1
ATOM 815 N N . ARG A 1 105 ? 18.660 16.436 -18.059 1.00 48.34 105 ARG A N 1
ATOM 816 C CA . ARG A 1 105 ? 18.350 16.253 -16.621 1.00 48.34 105 ARG A CA 1
ATOM 817 C C . ARG A 1 105 ? 17.401 17.302 -16.007 1.00 48.34 105 ARG A C 1
ATOM 819 O O . ARG A 1 105 ? 16.898 17.070 -14.916 1.00 48.34 105 ARG A O 1
ATOM 826 N N . THR A 1 106 ? 17.178 18.445 -16.656 1.00 45.53 106 THR A N 1
ATOM 827 C CA . THR A 1 106 ? 16.529 19.617 -16.037 1.00 45.53 106 THR A CA 1
ATOM 828 C C . THR A 1 106 ? 15.151 19.953 -16.605 1.00 45.53 106 THR A C 1
ATOM 830 O O . THR A 1 106 ? 14.428 20.737 -16.003 1.00 45.53 106 THR A O 1
ATOM 833 N N . SER A 1 107 ? 14.735 19.343 -17.713 1.00 43.12 107 SER A N 1
ATOM 834 C CA . SER A 1 107 ? 13.402 19.555 -18.279 1.00 43.12 107 SER A CA 1
ATOM 835 C C . SER A 1 107 ? 12.975 18.308 -19.038 1.00 43.12 107 SER A C 1
ATOM 837 O O . SER A 1 107 ? 13.157 18.175 -20.242 1.00 43.12 107 SER A O 1
ATOM 839 N N . SER A 1 108 ? 12.405 17.353 -18.304 1.00 47.69 108 SER A N 1
ATOM 840 C CA . SER A 1 108 ? 11.656 16.270 -18.932 1.00 47.69 108 SER A CA 1
ATOM 841 C C . SER A 1 108 ? 10.460 16.896 -19.675 1.00 47.69 108 SER A C 1
ATOM 843 O O . SER A 1 108 ? 9.603 17.482 -19.000 1.00 47.69 108 SER A O 1
ATOM 845 N N . PRO A 1 109 ? 10.369 16.806 -21.020 1.00 48.34 109 PRO A N 1
ATOM 846 C CA . PRO A 1 109 ? 9.255 17.388 -21.787 1.00 48.34 109 PRO A CA 1
ATOM 847 C C . PRO A 1 109 ? 7.887 16.835 -21.339 1.00 48.34 109 PRO A C 1
ATOM 849 O O . PRO A 1 109 ? 6.853 17.483 -21.481 1.00 48.34 109 PRO A O 1
ATOM 852 N N . TRP A 1 110 ? 7.893 15.681 -20.673 1.00 50.19 110 TRP A N 1
ATOM 853 C CA . TRP A 1 110 ? 6.738 14.989 -20.108 1.00 50.19 110 TRP A CA 1
ATOM 854 C C . TRP A 1 110 ? 6.070 15.699 -18.921 1.00 50.19 110 TRP A C 1
ATOM 856 O O . TRP A 1 110 ? 4.874 15.515 -18.677 1.00 50.19 110 TRP A O 1
ATOM 866 N N . ARG A 1 111 ? 6.801 16.537 -18.168 1.00 47.47 111 ARG A N 1
ATOM 867 C CA . ARG A 1 111 ? 6.229 17.248 -17.002 1.00 47.47 111 ARG A CA 1
ATOM 868 C C . ARG A 1 111 ? 5.268 18.371 -17.408 1.00 47.47 111 ARG A C 1
ATOM 870 O O . ARG A 1 111 ? 4.458 18.800 -16.586 1.00 47.47 111 ARG A O 1
ATOM 877 N N . ALA A 1 112 ? 5.360 18.847 -18.652 1.00 42.03 112 ALA A N 1
ATOM 878 C CA . ALA A 1 112 ? 4.490 19.893 -19.181 1.00 42.03 112 ALA A CA 1
ATOM 879 C C . ALA A 1 112 ? 3.116 19.341 -19.605 1.00 42.03 112 ALA A C 1
ATOM 881 O O . ALA A 1 112 ? 2.098 19.972 -19.329 1.00 42.03 112 ALA A O 1
ATOM 882 N N . SER A 1 113 ? 3.055 18.142 -20.197 1.00 44.72 113 SER A N 1
ATOM 883 C CA . SER A 1 113 ? 1.799 17.548 -20.688 1.00 44.72 113 SER A CA 1
ATOM 884 C C . SER A 1 113 ? 0.972 16.843 -19.598 1.00 44.72 113 SER A C 1
ATOM 886 O O . SER A 1 113 ? -0.257 16.924 -19.598 1.00 44.72 113 SER A O 1
ATOM 888 N N . THR A 1 114 ? 1.618 16.226 -18.604 1.00 46.00 114 THR A N 1
ATOM 889 C CA . THR A 1 114 ? 0.951 15.494 -17.498 1.00 46.00 114 THR A CA 1
ATOM 890 C C . THR A 1 114 ? 0.225 16.396 -16.487 1.00 46.00 114 THR A C 1
ATOM 892 O O . THR A 1 114 ? -0.693 15.957 -15.783 1.00 46.00 114 THR A O 1
ATOM 895 N N . ARG A 1 115 ? 0.553 17.697 -16.451 1.00 44.19 115 ARG A N 1
ATOM 896 C CA . ARG A 1 115 ? -0.126 18.683 -15.588 1.00 44.19 115 ARG A CA 1
ATOM 897 C C . ARG A 1 115 ? -1.590 18.916 -16.000 1.00 44.19 115 ARG A C 1
ATOM 899 O O . ARG A 1 115 ? -2.402 19.311 -15.169 1.00 44.19 115 ARG A O 1
ATOM 906 N N . ARG A 1 116 ? -1.947 18.622 -17.258 1.00 38.91 116 ARG A N 1
ATOM 907 C CA . ARG A 1 116 ? -3.305 18.807 -17.803 1.00 38.91 116 ARG A CA 1
ATOM 908 C C . ARG A 1 116 ? -4.230 17.596 -17.579 1.00 38.91 116 ARG A C 1
ATOM 910 O O . ARG A 1 116 ? -5.445 17.750 -17.658 1.00 38.91 116 ARG A O 1
ATOM 917 N N . VAL A 1 117 ? -3.678 16.418 -17.268 1.00 47.47 117 VAL A N 1
ATOM 918 C CA . VAL A 1 117 ? -4.452 15.183 -17.016 1.00 47.47 117 VAL A CA 1
ATOM 919 C C . VAL A 1 117 ? -4.781 15.023 -15.525 1.00 47.47 117 VAL A C 1
ATOM 921 O O . VAL A 1 117 ? -5.928 14.768 -15.158 1.00 47.47 117 VAL A O 1
ATOM 924 N N . SER A 1 118 ? -3.815 15.297 -14.644 1.00 42.19 118 SER A N 1
ATOM 925 C CA . SER A 1 118 ? -3.982 15.152 -13.187 1.00 42.19 118 SER A CA 1
ATOM 926 C C . SER A 1 118 ? -4.970 16.145 -12.545 1.00 42.19 118 SER A C 1
ATOM 928 O O . SER A 1 118 ? -5.557 15.833 -11.507 1.00 42.19 118 SER A O 1
ATOM 930 N N . SER A 1 119 ? -5.235 17.302 -13.170 1.00 39.78 119 SER A N 1
ATOM 931 C CA . SER A 1 119 ? -6.186 18.313 -12.671 1.00 39.78 119 SER A CA 1
ATOM 932 C C . SER A 1 119 ? -7.661 17.895 -12.771 1.00 39.78 119 SER A C 1
ATOM 934 O O . SER A 1 119 ? -8.504 18.441 -12.062 1.00 39.78 119 SER A O 1
ATOM 936 N N . ARG A 1 120 ? -8.000 16.878 -13.579 1.00 43.12 120 ARG A N 1
ATOM 937 C CA . ARG A 1 120 ? -9.372 16.331 -13.651 1.00 43.12 120 ARG A CA 1
ATOM 938 C C . ARG A 1 120 ? -9.710 15.392 -12.484 1.00 43.12 120 ARG A C 1
ATOM 940 O O . ARG A 1 120 ? -10.887 15.145 -12.213 1.00 43.12 120 ARG A O 1
ATOM 947 N N . ARG A 1 121 ? -8.696 14.906 -11.755 1.00 46.94 121 ARG A N 1
ATOM 948 C CA . ARG A 1 121 ? -8.833 13.979 -10.616 1.00 46.94 121 ARG A CA 1
ATOM 949 C C . ARG A 1 121 ? -9.381 14.657 -9.355 1.00 46.94 121 ARG A C 1
ATOM 951 O O . ARG A 1 121 ? -10.111 14.018 -8.601 1.00 46.94 121 ARG A O 1
ATOM 958 N N . SER A 1 122 ? -9.067 15.935 -9.131 1.00 41.50 122 SER A N 1
ATOM 959 C CA . SER A 1 122 ? -9.618 16.726 -8.019 1.00 41.50 122 SER A CA 1
ATOM 960 C C . SER A 1 122 ? -11.065 17.160 -8.281 1.00 41.50 122 SER A C 1
ATOM 962 O O . SER A 1 122 ? -11.873 17.162 -7.355 1.00 41.50 122 SER A O 1
ATOM 964 N N . ALA A 1 123 ? -11.416 17.441 -9.540 1.00 40.06 123 ALA A N 1
ATOM 965 C CA . ALA A 1 123 ? -12.768 17.840 -9.929 1.00 40.06 123 ALA A CA 1
ATOM 966 C C . ALA A 1 123 ? -13.785 16.684 -9.827 1.00 40.06 123 ALA A C 1
ATOM 968 O O . ALA A 1 123 ? -14.822 16.845 -9.191 1.00 40.06 123 ALA A O 1
ATOM 969 N N . ARG A 1 124 ? -13.469 15.486 -10.353 1.00 43.22 124 ARG A N 1
ATOM 970 C CA . ARG A 1 124 ? -14.379 14.318 -10.278 1.00 43.22 124 ARG A CA 1
ATOM 971 C C . ARG A 1 124 ? -14.553 13.741 -8.868 1.00 43.22 124 ARG A C 1
ATOM 973 O O . ARG A 1 124 ? -15.603 13.192 -8.563 1.00 43.22 124 ARG A O 1
ATOM 980 N N . ARG A 1 125 ? -13.549 13.867 -7.991 1.00 44.69 125 ARG A N 1
ATOM 981 C CA . ARG A 1 125 ? -13.670 13.432 -6.585 1.00 44.69 125 ARG A CA 1
ATOM 982 C C . ARG A 1 125 ? -14.541 14.366 -5.740 1.00 44.69 125 ARG A C 1
ATOM 984 O O . ARG A 1 125 ? -15.092 13.910 -4.747 1.00 44.69 125 ARG A O 1
ATOM 991 N N . ARG A 1 126 ? -14.677 15.645 -6.120 1.00 39.94 126 ARG A N 1
ATOM 992 C CA . ARG A 1 126 ? -15.578 16.594 -5.445 1.00 39.94 126 ARG A CA 1
ATOM 993 C C . ARG A 1 126 ? -17.043 16.372 -5.817 1.00 39.94 126 ARG A C 1
ATOM 995 O O . ARG A 1 126 ? -17.884 16.413 -4.932 1.00 39.94 126 ARG A O 1
ATOM 1002 N N . THR A 1 127 ? -17.346 16.069 -7.078 1.00 46.69 127 THR A N 1
ATOM 1003 C CA . THR A 1 127 ? -18.736 15.837 -7.509 1.00 46.69 127 THR A CA 1
ATOM 1004 C C . THR A 1 127 ? -19.296 14.486 -7.054 1.00 46.69 127 THR A C 1
ATOM 1006 O O . THR A 1 127 ? -20.491 14.386 -6.824 1.00 46.69 127 THR A O 1
ATOM 1009 N N . ALA A 1 128 ? -18.451 13.473 -6.827 1.00 43.78 128 ALA A N 1
ATOM 1010 C CA . ALA A 1 128 ? -18.882 12.178 -6.286 1.00 43.78 128 ALA A CA 1
ATOM 1011 C C . ALA A 1 128 ? -19.171 12.179 -4.766 1.00 43.78 128 ALA A C 1
ATOM 1013 O O . ALA A 1 128 ? -19.715 11.209 -4.258 1.00 43.78 128 ALA A O 1
ATOM 1014 N N . ARG A 1 129 ? -18.806 13.243 -4.032 1.00 42.75 129 ARG A N 1
ATOM 1015 C CA . ARG A 1 129 ? -19.074 13.388 -2.584 1.00 42.75 129 ARG A CA 1
ATOM 1016 C C . ARG A 1 129 ? -20.274 14.304 -2.282 1.00 42.75 129 ARG A C 1
ATOM 1018 O O . ARG A 1 129 ? -20.620 14.467 -1.125 1.00 42.75 129 ARG A O 1
ATOM 1025 N N . ALA A 1 130 ? -20.883 14.915 -3.300 1.00 40.25 130 ALA A N 1
ATOM 1026 C CA . ALA A 1 130 ? -21.988 15.871 -3.156 1.00 40.25 130 ALA A CA 1
ATOM 1027 C C . ALA A 1 130 ? -23.350 15.318 -3.630 1.00 40.25 130 ALA A C 1
ATOM 1029 O O . ALA A 1 130 ? -24.297 16.080 -3.772 1.00 40.25 130 ALA A O 1
ATOM 1030 N N . GLY A 1 131 ? -23.433 14.016 -3.919 1.00 43.03 131 GLY A N 1
ATOM 1031 C CA . GLY A 1 131 ? -24.632 13.357 -4.450 1.00 43.03 131 GLY A CA 1
ATOM 1032 C C . GLY A 1 131 ? -24.956 12.047 -3.734 1.00 43.03 131 GLY A C 1
ATOM 1033 O O . GLY A 1 131 ? -25.233 11.054 -4.401 1.00 43.03 131 GLY A O 1
ATOM 1034 N N . GLY A 1 132 ? -24.845 12.040 -2.406 1.00 32.97 132 GLY A N 1
ATOM 1035 C CA . GLY A 1 132 ? -25.230 10.942 -1.523 1.00 32.97 132 GLY A CA 1
ATOM 1036 C C . GLY A 1 132 ? -25.712 11.500 -0.199 1.00 32.97 132 GLY A C 1
ATOM 1037 O O . GLY A 1 132 ? -25.044 12.444 0.282 1.00 32.97 132 GLY A O 1
#

Sequence (132 aa):
MLLGVTTRRPRSEICTVATDQSLRDVLGRVYVARYFPAAAKVRAQALVANLQATLADDIRTLDWMSPQTKAEAETKLAAFTKKIGYPDVWEDYAKLSVARAPMRRTSSPWRASTRRVSSRRSARRRTARAGG

pLDDT: mean 75.6, std 18.29, range [32.97, 94.31]

Secondary structure (DSSP, 8-state):
------SPPPHHHHHHHHHHHHHHHHHHHHHHHHH--HHHHHHHHHHHHHHHHHHHHHHHH-TTS-HHHHHHHHHHHHT-----SS-SSPPP-TT---------TT--THHHHTHHHHTHHHHHHHHTTS--

InterPro domains:
  IPR000718 Peptidase M13 [PS51885] (1-132)
  IPR000718 Peptidase M13 [PTHR11733] (7-92)
  IPR008753 Peptidase M13, N-terminal domain [PF05649] (3-87)
  IPR024079 Metallopeptidase, catalytic domain superfamily [G3DSA:3.40.390.10] (36-87)
  IPR042089 Peptidase M13, domain 2 [G3DSA:1.10.1380.10] (2-101)

Radius of gyration: 21.78 Å; chains: 1; bounding box: 56×35×59 Å

Organism: NCBI:txid3016050